Protein AF-A0A377VEU3-F1 (afdb_monomer)

pLDDT: mean 78.64, std 20.53, range [28.48, 97.75]

Nearest PDB structures (foldseek):
  3qm0-assembly1_A  TM=3.337E-01  e=4.998E+00  Saccharomyces cerevisiae

Secondary structure (DSSP, 8-state):
-EEEEETTEEEEEEEEEEEEEEE-HHHHTTTS-SS--EEEEEEEEEEEEEEETTEEEEEEEEEEEEEEEEE-SSSEEEEEEEEEEEEEEE-SS-EEEE-S---EEETTEEPPPPPTT----GGGGGS------

Radius of gyration: 17.86 Å; Cα contacts (8 Å, |Δi|>4): 254; chains: 1; bounding box: 43×35×45 Å

Solvent-accessible surface area (backbone atoms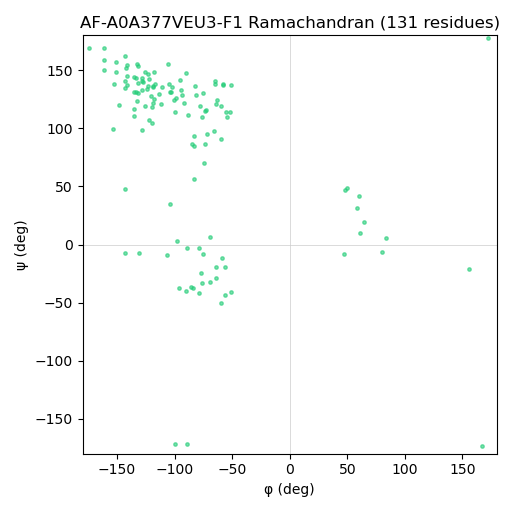 only — not comparable to full-atom values): 7746 Å² total; per-residue (Å²): 122,52,78,47,74,58,95,90,41,69,31,38,35,42,50,69,52,74,48,72,70,39,77,44,49,82,66,47,55,75,71,49,72,94,77,64,60,63,78,44,33,36,36,21,39,37,36,39,36,35,34,48,84,60,38,74,40,34,34,43,40,33,40,55,36,35,36,35,28,30,62,54,98,90,48,75,47,39,40,39,36,53,65,26,46,37,41,38,40,44,58,102,86,48,81,47,78,46,64,91,52,68,40,36,26,50,72,88,40,66,50,79,78,79,64,96,79,74,64,78,58,83,75,67,75,71,81,76,72,81,84,82,127

Structure (mmCIF, N/CA/C/O backbone):
data_AF-A0A377VEU3-F1
#
_entry.id   AF-A0A377VEU3-F1
#
loop_
_atom_site.group_PDB
_atom_site.id
_atom_site.type_symbol
_atom_site.label_atom_id
_atom_site.label_alt_id
_atom_site.label_comp_id
_atom_site.label_asym_id
_atom_site.label_entity_id
_atom_site.label_seq_id
_atom_site.pdbx_PDB_ins_code
_atom_site.Cartn_x
_atom_site.Cartn_y
_atom_site.Cartn_z
_atom_site.occupancy
_atom_site.B_iso_or_equiv
_atom_site.auth_seq_id
_atom_site.auth_comp_id
_atom_site.auth_asym_id
_atom_site.auth_atom_id
_atom_site.pdbx_PDB_model_num
ATOM 1 N N . MET A 1 1 ? -8.784 -12.240 14.489 1.00 69.44 1 MET A N 1
ATOM 2 C CA . MET A 1 1 ? -10.084 -11.610 14.178 1.00 69.44 1 MET A CA 1
ATOM 3 C C . MET A 1 1 ? -10.882 -11.548 15.467 1.00 69.44 1 MET A C 1
ATOM 5 O O . MET A 1 1 ? -10.904 -12.556 16.160 1.00 69.44 1 MET A O 1
ATOM 9 N N . ASP A 1 2 ? -11.443 -10.387 15.808 1.00 70.88 2 ASP A N 1
ATOM 10 C CA . ASP A 1 2 ? -12.265 -10.180 17.014 1.00 70.88 2 ASP A CA 1
ATOM 11 C C . ASP A 1 2 ? -13.504 -9.367 16.621 1.00 70.88 2 ASP A C 1
ATOM 13 O O . ASP A 1 2 ? -13.379 -8.246 16.114 1.00 70.88 2 ASP A O 1
ATOM 17 N N . LEU A 1 3 ? -14.683 -9.969 16.770 1.00 67.50 3 LEU A N 1
ATOM 18 C CA . LEU A 1 3 ? -15.964 -9.431 16.318 1.00 67.50 3 LEU A CA 1
ATOM 19 C C . LEU A 1 3 ? -16.986 -9.536 17.446 1.00 67.50 3 LEU A C 1
ATOM 21 O O . LEU A 1 3 ? -17.056 -10.565 18.118 1.00 67.50 3 LEU A O 1
ATOM 25 N N . ARG A 1 4 ? -17.809 -8.499 17.617 1.00 61.16 4 ARG A N 1
ATOM 26 C CA . ARG A 1 4 ? -18.960 -8.531 18.522 1.00 61.16 4 ARG A CA 1
ATOM 27 C C . ARG A 1 4 ? -20.226 -8.193 17.753 1.00 61.16 4 ARG A C 1
ATOM 29 O O . ARG A 1 4 ? -20.245 -7.254 16.958 1.00 61.16 4 ARG A O 1
ATOM 36 N N . ASP A 1 5 ? -21.243 -9.004 17.993 1.00 60.16 5 ASP A N 1
ATOM 37 C CA . ASP A 1 5 ? -22.537 -8.940 17.332 1.00 60.16 5 ASP A CA 1
ATOM 38 C C . ASP A 1 5 ? -23.570 -8.286 18.257 1.00 60.16 5 ASP A C 1
ATOM 40 O O . ASP A 1 5 ? -23.630 -8.606 19.446 1.00 60.16 5 ASP A O 1
ATOM 44 N N . GLU A 1 6 ? -24.368 -7.382 17.699 1.00 55.84 6 GLU A N 1
ATOM 45 C CA . GLU A 1 6 ? -25.621 -6.899 18.275 1.00 55.84 6 GLU A CA 1
ATOM 46 C C . GLU A 1 6 ? -26.653 -6.956 17.137 1.00 55.84 6 GLU A C 1
ATOM 48 O O . GLU A 1 6 ? -26.427 -6.400 16.065 1.00 55.84 6 GLU A O 1
ATOM 53 N N . ASP A 1 7 ? -27.756 -7.677 17.350 1.00 57.19 7 ASP A N 1
ATOM 54 C CA . ASP A 1 7 ? -28.856 -7.856 16.386 1.00 57.19 7 ASP A CA 1
ATOM 55 C C . ASP A 1 7 ? -28.530 -8.604 15.068 1.00 57.19 7 ASP A C 1
ATOM 57 O O . ASP A 1 7 ? -29.297 -8.531 14.105 1.00 57.19 7 ASP A O 1
ATOM 61 N N . GLY A 1 8 ? -27.443 -9.384 15.005 1.00 56.41 8 GLY A N 1
ATOM 62 C CA . GLY A 1 8 ? -27.087 -10.213 13.841 1.00 56.41 8 GLY A CA 1
ATOM 63 C C . GLY A 1 8 ? -26.332 -9.464 12.735 1.00 56.41 8 GLY A C 1
ATOM 64 O O . GLY A 1 8 ? -26.083 -10.028 11.665 1.00 56.41 8 GLY A O 1
ATOM 65 N N . LEU A 1 9 ? -25.972 -8.199 12.974 1.00 61.00 9 LEU A N 1
ATOM 66 C CA . LEU A 1 9 ? -25.159 -7.363 12.096 1.00 61.00 9 LEU A CA 1
ATOM 67 C C . LEU A 1 9 ? -23.859 -6.982 12.813 1.00 61.00 9 LEU A C 1
ATOM 69 O O . LEU A 1 9 ? -23.843 -6.625 13.988 1.00 61.00 9 LEU A O 1
ATOM 73 N N . LEU A 1 10 ? -22.746 -7.020 12.075 1.00 66.00 10 LEU A N 1
ATOM 74 C CA . LEU A 1 10 ? -21.419 -6.643 12.567 1.00 66.00 10 LEU A CA 1
ATOM 75 C C . LEU A 1 10 ? -21.390 -5.180 13.033 1.00 66.00 10 LEU A C 1
ATOM 77 O O . LEU A 1 10 ? -21.102 -4.282 12.250 1.00 66.00 10 LEU A O 1
ATOM 81 N N . ASN A 1 11 ? -21.665 -4.940 14.314 1.00 71.75 11 ASN A N 1
ATOM 82 C CA . ASN A 1 11 ? -21.796 -3.589 14.856 1.00 71.75 11 ASN A CA 1
ATOM 83 C C . ASN A 1 11 ? -20.428 -2.984 15.224 1.00 71.75 11 ASN A C 1
ATOM 85 O O . ASN A 1 11 ? -20.181 -1.795 15.016 1.00 71.75 11 ASN A O 1
ATOM 89 N N . LYS A 1 12 ? -19.500 -3.800 15.745 1.00 82.94 12 LYS A N 1
ATOM 90 C CA . LYS A 1 12 ? -18.147 -3.356 16.111 1.00 82.94 12 LYS A CA 1
ATOM 91 C C . LYS A 1 12 ? -17.127 -4.486 16.030 1.00 82.94 12 LYS A C 1
ATOM 93 O O . LYS A 1 12 ? -17.369 -5.593 16.511 1.00 82.94 12 LYS A O 1
ATOM 98 N N . GLY A 1 13 ? -15.944 -4.201 15.494 1.00 88.56 13 GLY A N 1
ATOM 99 C CA . GLY A 1 13 ? -14.868 -5.190 15.485 1.00 88.56 13 GLY A CA 1
ATOM 100 C C . GLY A 1 13 ? -13.645 -4.786 14.683 1.00 88.56 13 GLY A C 1
ATOM 101 O O . GLY A 1 13 ? -13.612 -3.730 14.049 1.00 88.56 13 GLY A O 1
ATOM 102 N N . ARG A 1 14 ? -12.636 -5.661 14.713 1.00 90.25 14 ARG A N 1
ATOM 103 C CA . ARG A 1 14 ? -11.443 -5.544 13.874 1.00 90.25 14 ARG A CA 1
ATOM 104 C C . ARG A 1 14 ? -11.322 -6.748 12.952 1.00 90.25 14 ARG A C 1
ATOM 106 O O . ARG A 1 14 ? -11.193 -7.893 13.399 1.00 90.25 14 ARG A O 1
ATOM 113 N N . VAL A 1 15 ? -11.298 -6.460 11.659 1.00 91.81 15 VAL A N 1
ATOM 114 C CA . VAL A 1 15 ? -11.018 -7.430 10.603 1.00 91.81 15 VAL A CA 1
ATOM 115 C C . VAL A 1 15 ? -9.536 -7.356 10.260 1.00 91.81 15 VAL A C 1
ATOM 117 O O . VAL A 1 15 ? -8.949 -6.277 10.260 1.00 91.81 15 VAL A O 1
ATOM 120 N N . TRP A 1 16 ? -8.933 -8.511 9.997 1.00 94.00 16 TRP A N 1
ATOM 121 C CA . TRP A 1 16 ? -7.554 -8.632 9.538 1.00 94.00 16 TRP A CA 1
ATOM 122 C C . TRP A 1 16 ? -7.515 -9.502 8.291 1.00 94.00 16 TRP A C 1
ATOM 124 O O . TRP A 1 16 ? -8.231 -10.504 8.220 1.00 94.00 16 TRP A O 1
ATOM 134 N N . LEU A 1 17 ? -6.676 -9.122 7.335 1.00 95.31 17 LEU A N 1
ATOM 135 C CA . LEU A 1 17 ? -6.445 -9.864 6.107 1.00 95.31 17 LEU A CA 1
ATOM 136 C C . LEU A 1 17 ? -4.962 -9.806 5.748 1.00 95.31 17 LEU A C 1
ATOM 138 O O . LEU A 1 17 ? -4.356 -8.738 5.768 1.00 95.31 17 LEU A O 1
ATOM 142 N N . GLN A 1 18 ? -4.415 -10.941 5.330 1.00 96.69 18 GLN A N 1
ATOM 143 C CA . GLN A 1 18 ? -3.112 -11.026 4.687 1.00 96.69 18 GLN A CA 1
ATOM 144 C C . GLN A 1 18 ? -3.253 -11.784 3.376 1.00 96.69 18 GLN A C 1
ATOM 146 O O . GLN A 1 18 ? -3.959 -12.790 3.297 1.00 96.69 18 GLN A O 1
ATOM 151 N N . ALA A 1 19 ? -2.548 -11.309 2.358 1.00 96.19 19 ALA A N 1
ATOM 152 C CA . ALA A 1 19 ? -2.424 -12.008 1.098 1.00 96.19 19 ALA A CA 1
ATOM 153 C C . ALA A 1 19 ? -1.017 -11.806 0.546 1.00 96.19 19 ALA A C 1
ATOM 155 O O . ALA A 1 19 ? -0.494 -10.693 0.552 1.00 96.19 19 ALA A O 1
ATOM 156 N N . ASP A 1 20 ? -0.400 -12.881 0.075 1.00 97.19 20 ASP A N 1
ATOM 157 C CA . ASP A 1 20 ? 0.956 -12.847 -0.453 1.00 97.19 20 ASP A CA 1
ATOM 158 C C . ASP A 1 20 ? 0.947 -13.084 -1.961 1.00 97.19 20 ASP A C 1
ATOM 160 O O . ASP A 1 20 ? 0.235 -13.959 -2.450 1.00 97.19 20 ASP A O 1
ATOM 164 N N . ASP A 1 21 ? 1.732 -12.278 -2.682 1.00 96.56 21 ASP A N 1
ATOM 165 C CA . ASP A 1 21 ? 1.943 -12.375 -4.128 1.00 96.56 21 ASP A CA 1
ATOM 166 C C . ASP A 1 21 ? 0.638 -12.507 -4.947 1.00 96.56 21 ASP A C 1
ATOM 168 O O . ASP A 1 21 ? 0.490 -13.359 -5.829 1.00 96.56 21 ASP A O 1
ATOM 172 N N . ILE A 1 22 ? -0.349 -11.661 -4.651 1.00 95.00 22 ILE A N 1
ATOM 173 C CA . ILE A 1 22 ? -1.642 -11.686 -5.341 1.00 95.00 22 ILE A CA 1
ATOM 174 C C . ILE A 1 22 ? -1.587 -10.925 -6.663 1.00 95.00 22 ILE A C 1
ATOM 176 O O . ILE A 1 22 ? -1.054 -9.819 -6.727 1.00 95.00 22 ILE A O 1
ATOM 180 N N . ASP A 1 23 ? -2.172 -11.499 -7.719 1.00 93.06 23 ASP A N 1
ATOM 181 C CA . ASP A 1 23 ? -2.380 -10.793 -8.987 1.00 93.06 23 ASP A CA 1
ATOM 182 C C . ASP A 1 23 ? -3.551 -9.821 -8.843 1.00 93.06 23 ASP A C 1
ATOM 184 O O . ASP A 1 23 ? -4.707 -10.234 -8.734 1.00 93.06 23 ASP A O 1
ATOM 188 N N . VAL A 1 24 ? -3.241 -8.524 -8.843 1.00 90.69 24 VAL A N 1
ATOM 189 C CA . VAL A 1 24 ? -4.238 -7.468 -8.658 1.00 90.69 24 VAL A CA 1
ATOM 190 C C . VAL A 1 24 ? -4.724 -6.838 -9.958 1.00 90.69 24 VAL A C 1
ATOM 192 O O . VAL A 1 24 ? -5.561 -5.932 -9.919 1.00 90.69 24 VAL A O 1
ATOM 195 N N . LYS A 1 25 ? -4.268 -7.329 -11.120 1.00 87.88 25 LYS A N 1
ATOM 196 C CA . LYS A 1 25 ? -4.737 -6.849 -12.430 1.00 87.88 25 LYS A CA 1
ATOM 197 C C . LYS A 1 25 ? -6.269 -6.832 -12.553 1.00 87.88 25 LYS A C 1
ATOM 199 O O . LYS A 1 25 ? -6.777 -5.832 -13.058 1.00 87.88 25 LYS A O 1
ATOM 204 N N . PRO A 1 26 ? -7.038 -7.829 -12.056 1.00 84.44 26 PRO A N 1
ATOM 205 C CA . PRO A 1 26 ? -8.501 -7.799 -12.164 1.00 84.44 26 PRO A CA 1
ATOM 206 C C . PRO A 1 26 ? -9.167 -6.641 -11.402 1.00 84.44 26 PRO A C 1
ATOM 208 O O . PRO A 1 26 ? -10.246 -6.177 -11.780 1.00 84.44 26 PRO A O 1
ATOM 211 N N . TRP A 1 27 ? -8.551 -6.164 -10.315 1.00 79.50 27 TRP A N 1
ATOM 212 C CA . TRP A 1 27 ? -9.061 -5.024 -9.546 1.00 79.50 27 TRP A CA 1
ATOM 213 C C . TRP A 1 27 ? -8.579 -3.692 -10.127 1.00 79.50 27 TRP A C 1
ATOM 215 O O . TRP A 1 27 ? -9.362 -2.747 -10.190 1.00 79.50 27 TRP A O 1
ATOM 225 N N . LEU A 1 28 ? -7.340 -3.636 -10.622 1.00 75.69 28 LEU A N 1
ATOM 226 C CA . LEU A 1 28 ? -6.745 -2.429 -11.202 1.00 75.69 28 LEU A CA 1
ATOM 227 C C . LEU A 1 28 ? -7.243 -2.104 -12.617 1.00 75.69 28 LEU A C 1
ATOM 229 O O . LEU A 1 28 ? -7.405 -0.931 -12.948 1.00 75.69 28 LEU A O 1
ATOM 233 N N . GLY A 1 29 ? -7.547 -3.116 -13.433 1.00 65.31 29 GLY A N 1
ATOM 234 C CA . GLY A 1 29 ? -8.059 -2.930 -14.794 1.00 65.31 29 GLY A CA 1
ATOM 235 C C . GLY A 1 29 ? -9.434 -2.255 -14.855 1.00 65.31 29 GLY A C 1
ATOM 236 O O . GLY A 1 29 ? -9.787 -1.683 -15.876 1.00 65.31 29 GLY A O 1
ATOM 237 N N . ARG A 1 30 ? -10.207 -2.263 -13.756 1.00 65.69 30 ARG A N 1
ATOM 238 C CA . ARG A 1 30 ? -11.481 -1.523 -13.665 1.00 65.69 30 ARG A CA 1
ATOM 239 C C . ARG A 1 30 ? -11.296 -0.020 -13.431 1.00 65.69 30 ARG A C 1
ATOM 241 O O . ARG A 1 30 ? -12.201 0.745 -13.745 1.00 65.69 30 ARG A O 1
ATOM 248 N N . TRP A 1 31 ? -10.163 0.391 -12.857 1.00 62.47 31 TRP A N 1
ATOM 249 C CA . TRP A 1 31 ? -9.847 1.794 -12.565 1.00 62.47 31 TRP A CA 1
ATOM 250 C C . TRP A 1 31 ? -8.986 2.429 -13.665 1.00 62.47 31 TRP A C 1
ATOM 252 O O . TRP A 1 31 ? -9.214 3.575 -14.043 1.00 62.47 31 TRP A O 1
ATOM 262 N N . MET A 1 32 ? -8.046 1.670 -14.234 1.00 66.00 32 MET A N 1
ATOM 263 C CA . MET A 1 32 ? -7.261 2.085 -15.398 1.00 66.00 32 MET A CA 1
ATOM 264 C C . MET A 1 32 ? -8.031 1.780 -16.683 1.00 66.00 32 MET A C 1
ATOM 266 O O . MET A 1 32 ? -7.867 0.713 -17.265 1.00 66.00 32 MET A O 1
ATOM 270 N N . GLN A 1 33 ? -8.893 2.703 -17.116 1.00 56.22 33 GLN A N 1
ATOM 271 C CA . GLN A 1 33 ? -9.552 2.587 -18.419 1.00 56.22 33 GLN A CA 1
ATOM 272 C C . GLN A 1 33 ? -8.515 2.654 -19.554 1.00 56.22 33 GLN A C 1
ATOM 274 O O . GLN A 1 33 ? -7.784 3.641 -19.659 1.00 56.22 33 GLN A O 1
ATOM 279 N N . ASP A 1 34 ? -8.472 1.583 -20.353 1.00 57.34 34 ASP A N 1
ATOM 280 C CA . ASP A 1 34 ? -7.941 1.358 -21.714 1.00 57.34 34 ASP A CA 1
ATOM 281 C C . ASP A 1 34 ? -6.534 1.855 -22.111 1.00 57.34 34 ASP A C 1
ATOM 283 O O . ASP A 1 34 ? -6.041 1.477 -23.171 1.00 57.34 34 ASP A O 1
ATOM 287 N N . ASN A 1 35 ? -5.838 2.636 -21.283 1.00 55.25 35 ASN A N 1
ATOM 288 C CA . ASN A 1 35 ? -4.610 3.338 -21.683 1.00 55.25 35 ASN A CA 1
ATOM 289 C C . ASN A 1 35 ? -3.320 2.745 -21.096 1.00 55.25 35 ASN A C 1
ATOM 291 O O . ASN A 1 35 ? -2.230 3.146 -21.491 1.00 55.25 35 ASN A O 1
ATOM 295 N N . ILE A 1 36 ? -3.414 1.799 -20.156 1.00 66.88 36 ILE A N 1
ATOM 296 C CA . ILE A 1 36 ? -2.244 1.175 -19.524 1.00 66.88 36 ILE A CA 1
ATOM 297 C C . ILE A 1 36 ? -2.385 -0.343 -19.616 1.00 66.88 36 ILE A C 1
ATOM 299 O O . ILE A 1 36 ? -3.066 -0.981 -18.812 1.00 66.88 36 ILE A O 1
ATOM 303 N N . ALA A 1 37 ? -1.716 -0.937 -20.606 1.00 75.31 37 ALA A N 1
ATOM 304 C CA . ALA A 1 37 ? -1.617 -2.385 -20.745 1.00 75.31 37 ALA A CA 1
ATOM 305 C C . ALA A 1 37 ? -0.664 -2.946 -19.675 1.00 75.31 37 ALA A C 1
ATOM 307 O O . ALA A 1 37 ? 0.542 -3.102 -19.901 1.00 75.31 37 ALA A O 1
ATOM 308 N N . LEU A 1 38 ? -1.206 -3.229 -18.487 1.00 85.50 38 LEU A N 1
ATOM 309 C CA . LEU A 1 38 ? -0.473 -3.899 -17.416 1.00 85.50 38 LEU A CA 1
ATOM 310 C C . LEU A 1 38 ? 0.011 -5.279 -17.883 1.00 85.50 38 LEU A C 1
ATOM 312 O O . LEU A 1 38 ? -0.789 -6.176 -18.151 1.00 85.50 38 LEU A O 1
ATOM 316 N N . LYS A 1 39 ? 1.328 -5.486 -17.891 1.00 88.62 39 LYS A N 1
ATOM 317 C CA . LYS A 1 39 ? 1.940 -6.812 -18.064 1.00 88.62 39 LYS A CA 1
ATOM 318 C C . LYS A 1 39 ? 1.893 -7.595 -16.751 1.00 88.62 39 LYS A C 1
ATOM 320 O O . LYS A 1 39 ? 1.532 -8.775 -16.728 1.00 88.62 39 LYS A O 1
ATOM 325 N N . SER A 1 40 ? 2.173 -6.923 -15.636 1.00 91.69 40 SER A N 1
ATOM 326 C CA . SER A 1 40 ? 2.068 -7.488 -14.289 1.00 91.69 40 SER A CA 1
ATOM 327 C C . SER A 1 40 ? 1.536 -6.462 -13.293 1.00 91.69 40 SER A C 1
ATOM 329 O O . SER A 1 40 ? 1.733 -5.262 -13.459 1.00 91.69 40 SER A O 1
ATOM 331 N N . ALA A 1 41 ? 0.872 -6.947 -12.248 1.00 93.31 41 ALA A N 1
ATOM 332 C CA . ALA A 1 41 ? 0.599 -6.193 -11.033 1.00 93.31 41 ALA A CA 1
ATOM 333 C C . ALA A 1 41 ? 0.456 -7.204 -9.896 1.00 93.31 41 ALA A C 1
ATOM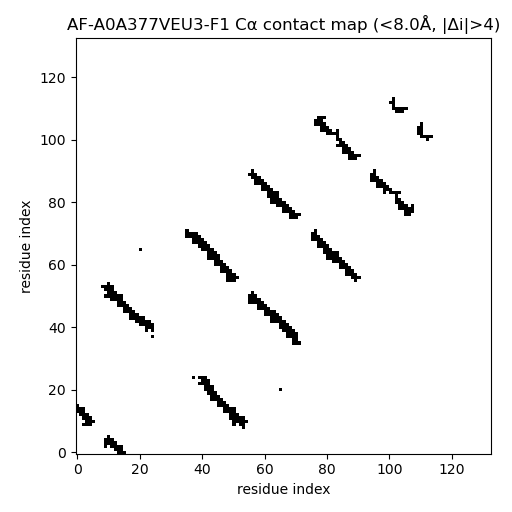 335 O O . ALA A 1 41 ? -0.570 -7.876 -9.794 1.00 93.31 41 ALA A O 1
ATOM 336 N N . ARG A 1 42 ? 1.517 -7.384 -9.107 1.00 96.00 42 ARG A N 1
ATOM 337 C CA . ARG A 1 42 ? 1.573 -8.393 -8.044 1.00 96.00 42 ARG A CA 1
ATOM 338 C C . ARG A 1 42 ? 2.071 -7.78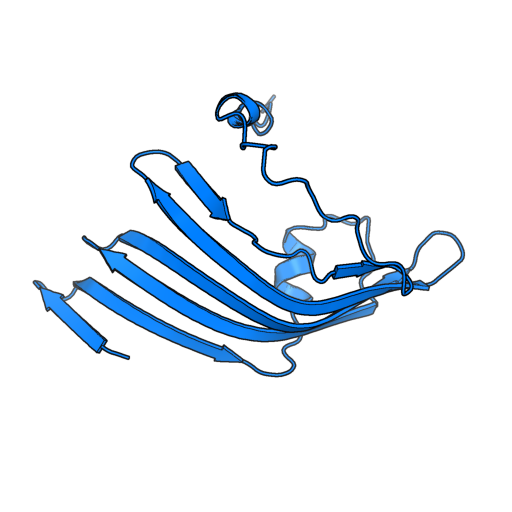4 -6.749 1.00 96.00 42 ARG A C 1
ATOM 340 O O . ARG A 1 42 ? 3.091 -7.096 -6.745 1.00 96.00 42 ARG A O 1
ATOM 347 N N . PHE A 1 43 ? 1.350 -8.037 -5.663 1.00 95.75 43 PHE A N 1
ATOM 348 C CA . PHE A 1 43 ? 1.646 -7.446 -4.361 1.00 95.75 43 PHE A CA 1
ATOM 349 C C . PHE A 1 43 ? 1.419 -8.446 -3.233 1.00 95.75 43 PHE A C 1
ATOM 351 O O . PHE A 1 43 ? 0.481 -9.236 -3.269 1.00 95.75 43 PHE A O 1
ATOM 358 N N . SER A 1 44 ? 2.258 -8.364 -2.207 1.00 97.75 44 SER A N 1
ATOM 359 C CA . SER A 1 44 ? 2.001 -8.927 -0.886 1.00 97.75 44 SER A CA 1
ATOM 360 C C . SER A 1 44 ? 1.507 -7.816 0.029 1.00 97.75 44 SER A C 1
ATOM 362 O O . SER A 1 44 ? 2.174 -6.787 0.177 1.00 97.75 44 SER A O 1
ATOM 364 N N . LEU A 1 45 ? 0.358 -8.031 0.662 1.00 95.81 45 LEU A N 1
ATOM 365 C CA . LEU A 1 45 ? -0.291 -7.059 1.527 1.00 95.81 45 LEU A CA 1
ATOM 366 C C . LEU A 1 45 ? -0.736 -7.664 2.852 1.00 95.81 45 LEU A C 1
ATOM 368 O O . LEU A 1 45 ? -1.006 -8.860 2.969 1.00 95.81 45 LEU A O 1
ATOM 372 N N . GLU A 1 46 ? -0.844 -6.795 3.838 1.00 97.44 46 GLU A N 1
ATOM 373 C CA . GLU A 1 46 ? -1.509 -7.045 5.103 1.00 97.44 46 GLU A CA 1
ATOM 374 C C . GLU A 1 46 ? -2.375 -5.833 5.437 1.00 97.44 46 GLU A C 1
ATOM 376 O O . GLU A 1 46 ? -2.016 -4.701 5.108 1.00 97.44 46 GLU A O 1
ATOM 381 N N . GLY A 1 47 ? -3.536 -6.055 6.040 1.00 96.44 47 GLY A N 1
ATOM 382 C CA . GLY A 1 47 ? -4.443 -4.973 6.371 1.00 96.44 47 GLY A CA 1
ATOM 383 C C . GLY A 1 47 ? -5.307 -5.259 7.583 1.00 96.44 47 GLY A C 1
ATOM 384 O O . GLY A 1 47 ? -5.707 -6.397 7.842 1.00 96.44 47 GLY A O 1
ATOM 385 N N . TRP A 1 48 ? -5.624 -4.187 8.297 1.00 94.94 48 TRP A N 1
ATOM 386 C CA . TRP A 1 48 ? -6.570 -4.171 9.400 1.00 94.94 48 TRP A CA 1
ATOM 387 C C . TRP A 1 48 ? -7.668 -3.171 9.092 1.00 94.94 48 TRP A C 1
ATOM 389 O O . TRP A 1 48 ? -7.409 -2.102 8.549 1.00 94.94 48 TRP A O 1
ATOM 399 N N . MET A 1 49 ? -8.892 -3.501 9.476 1.00 95.06 49 MET A N 1
ATOM 400 C CA . MET A 1 49 ? -10.039 -2.620 9.322 1.00 95.06 49 MET A CA 1
ATOM 401 C C . MET A 1 49 ? -10.828 -2.597 10.620 1.00 95.06 49 MET A C 1
ATOM 403 O O . MET A 1 49 ? -11.128 -3.650 11.184 1.00 95.06 49 MET A O 1
ATOM 407 N N . THR A 1 50 ? -11.157 -1.401 11.091 1.00 93.31 50 THR A N 1
ATOM 408 C CA . THR A 1 50 ? -12.009 -1.183 12.256 1.00 93.31 50 THR A CA 1
ATOM 409 C C . THR A 1 50 ? -13.407 -0.828 11.775 1.00 93.31 50 THR A C 1
ATOM 411 O O . THR A 1 50 ? -13.584 0.117 11.007 1.00 93.31 50 THR A O 1
ATOM 414 N N . ILE A 1 51 ? -14.389 -1.593 12.239 1.00 91.31 51 ILE A N 1
ATOM 415 C CA . ILE A 1 51 ? -15.810 -1.351 11.994 1.00 91.31 51 ILE A CA 1
ATOM 416 C C . ILE A 1 51 ? -16.408 -0.763 13.269 1.00 91.31 51 ILE A C 1
ATOM 418 O O . ILE A 1 51 ? -16.197 -1.309 14.357 1.00 91.31 51 ILE A O 1
ATOM 422 N N . GLU A 1 52 ? -17.159 0.325 13.133 1.00 89.38 52 GLU A N 1
ATOM 423 C CA . GLU A 1 52 ? -17.947 0.929 14.203 1.00 89.38 52 GLU A CA 1
ATOM 424 C C . GLU A 1 52 ? -19.336 1.294 13.684 1.00 89.38 52 GLU A C 1
ATOM 426 O O . GLU A 1 52 ? -19.471 1.947 12.654 1.00 89.38 52 GLU A O 1
ATOM 431 N N . LYS A 1 53 ? -20.378 0.905 14.425 1.00 87.62 53 LYS A N 1
ATOM 432 C CA . LYS A 1 53 ? -21.783 1.147 14.063 1.00 87.62 53 LYS A CA 1
ATOM 433 C C . LYS A 1 53 ? -22.174 0.553 12.706 1.00 87.62 53 LYS A C 1
ATOM 435 O O . LYS A 1 53 ? -23.015 1.108 12.011 1.00 87.62 53 LYS A O 1
ATOM 440 N N . GLY A 1 54 ? -21.543 -0.559 12.326 1.00 85.50 54 GLY A N 1
ATOM 441 C CA . GLY A 1 54 ? -21.744 -1.197 11.022 1.00 85.50 54 GLY A CA 1
ATOM 442 C C . GLY A 1 54 ? -20.984 -0.559 9.855 1.00 85.50 54 GLY A C 1
ATOM 443 O O . GLY A 1 54 ? -20.950 -1.153 8.780 1.00 85.50 54 GLY A O 1
ATOM 444 N N . ASP A 1 55 ? -20.318 0.580 10.061 1.00 87.38 55 ASP A N 1
ATOM 445 C CA . ASP A 1 55 ? -19.540 1.278 9.036 1.00 87.38 55 ASP A CA 1
ATOM 446 C C . ASP A 1 55 ? -18.033 1.104 9.248 1.00 87.38 55 ASP A C 1
ATOM 448 O O . ASP A 1 55 ? -17.548 0.886 10.361 1.00 87.38 55 ASP A O 1
ATOM 452 N N . VAL A 1 56 ? -17.254 1.236 8.172 1.00 89.81 56 VAL A N 1
ATOM 453 C CA . VAL A 1 56 ? -15.791 1.264 8.280 1.00 89.81 56 VAL A CA 1
ATOM 454 C C . VAL A 1 56 ? -15.358 2.602 8.876 1.00 89.81 56 VAL A C 1
ATOM 456 O O . VAL A 1 56 ? -15.539 3.649 8.259 1.00 89.81 56 VAL A O 1
ATOM 459 N N . ALA A 1 57 ? -14.755 2.559 10.063 1.00 92.44 57 ALA A N 1
ATOM 460 C CA . ALA A 1 57 ? -14.262 3.739 10.770 1.00 92.44 57 ALA A CA 1
ATOM 461 C C . ALA A 1 57 ? -12.806 4.066 10.409 1.00 92.44 57 ALA A C 1
ATOM 463 O O . ALA A 1 57 ? -12.428 5.229 10.263 1.00 92.44 57 ALA A O 1
ATOM 464 N N . SER A 1 58 ? -11.969 3.036 10.271 1.00 94.44 58 SER A N 1
ATOM 465 C CA . SER A 1 58 ? -10.556 3.192 9.926 1.00 94.44 58 SER A CA 1
ATOM 466 C C . SER A 1 58 ? -9.948 1.901 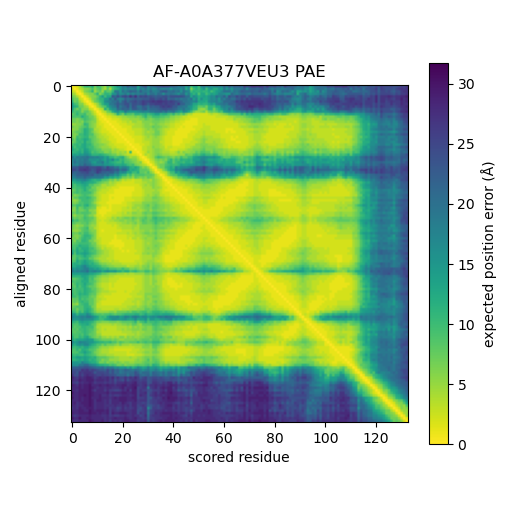9.394 1.00 94.44 58 SER A C 1
ATOM 468 O O . SER A 1 58 ? -10.536 0.822 9.499 1.00 94.44 58 SER A O 1
ATOM 470 N N . GLY A 1 59 ? -8.740 2.001 8.856 1.00 95.19 59 GLY A N 1
ATOM 471 C CA . GLY A 1 59 ? -7.934 0.850 8.509 1.00 95.19 59 GLY A CA 1
ATOM 472 C C . GLY A 1 59 ? -6.465 1.195 8.349 1.00 95.19 59 GLY A C 1
ATOM 473 O O . GLY A 1 59 ? -6.098 2.335 8.091 1.00 95.19 59 GLY A O 1
ATOM 474 N N . ASP A 1 60 ? -5.630 0.179 8.476 1.00 95.88 60 ASP A N 1
ATOM 475 C CA . ASP A 1 60 ? -4.206 0.249 8.190 1.00 95.88 60 ASP A CA 1
ATOM 476 C C . ASP A 1 60 ? -3.913 -0.740 7.071 1.00 95.88 60 ASP A C 1
ATOM 478 O O . ASP A 1 60 ? -4.400 -1.871 7.095 1.00 95.88 60 ASP A O 1
ATOM 482 N N . VAL A 1 61 ? -3.119 -0.323 6.091 1.00 95.06 61 VAL A N 1
ATOM 483 C CA . VAL A 1 61 ? -2.632 -1.195 5.024 1.00 95.06 61 VAL A CA 1
ATOM 484 C C . VAL A 1 61 ? -1.116 -1.171 4.995 1.00 95.06 61 VAL A C 1
ATOM 486 O O . VAL A 1 61 ? -0.480 -0.121 5.082 1.00 95.06 61 VAL A O 1
ATOM 489 N N . TRP A 1 62 ? -0.542 -2.353 4.838 1.00 96.00 62 TRP A N 1
ATOM 490 C CA . TRP A 1 62 ? 0.873 -2.568 4.638 1.00 96.00 62 TRP A CA 1
ATOM 491 C C . TRP A 1 62 ? 1.089 -3.316 3.328 1.00 96.00 62 TRP A C 1
ATOM 493 O O . TRP A 1 62 ? 0.822 -4.511 3.215 1.00 96.00 62 TRP A O 1
ATOM 503 N N . LEU A 1 63 ? 1.596 -2.608 2.322 1.00 95.56 63 LEU A N 1
ATOM 504 C CA . LEU A 1 63 ? 2.135 -3.211 1.112 1.00 95.56 63 LEU A CA 1
ATOM 505 C C . LEU A 1 63 ? 3.578 -3.621 1.407 1.00 95.56 63 LEU A C 1
ATOM 507 O O . LEU A 1 63 ? 4.510 -2.820 1.309 1.00 95.56 63 LEU A O 1
ATOM 511 N N . LYS A 1 64 ? 3.732 -4.884 1.812 1.00 96.25 64 LYS A N 1
ATOM 512 C CA . LYS A 1 64 ? 5.007 -5.477 2.232 1.00 96.25 64 LYS A CA 1
ATOM 513 C C . LYS A 1 64 ? 6.028 -5.407 1.108 1.00 96.25 64 LYS A C 1
ATOM 515 O O . LYS A 1 64 ? 7.142 -4.938 1.304 1.00 96.25 64 LYS A O 1
ATOM 520 N N . LYS A 1 65 ? 5.624 -5.866 -0.074 1.00 96.50 65 LYS A N 1
ATOM 521 C CA . LYS A 1 65 ? 6.437 -5.872 -1.286 1.00 96.50 65 LYS A CA 1
ATOM 522 C C . LYS A 1 65 ? 5.534 -6.024 -2.495 1.00 96.50 65 LYS A C 1
ATOM 524 O O . LYS A 1 65 ? 4.501 -6.686 -2.414 1.00 96.50 65 LYS A O 1
ATOM 529 N N . GLY A 1 66 ? 5.931 -5.472 -3.625 1.00 95.75 66 GLY A N 1
ATOM 530 C CA . GLY A 1 66 ? 5.247 -5.750 -4.875 1.00 95.75 66 GLY A CA 1
ATOM 531 C C . GLY A 1 66 ? 5.648 -4.802 -5.976 1.00 95.75 66 GLY A C 1
ATOM 532 O O . GLY A 1 66 ? 6.554 -3.984 -5.824 1.00 95.75 66 GLY A O 1
ATOM 533 N N . GLY A 1 67 ? 4.955 -4.923 -7.093 1.00 94.94 67 GLY A N 1
ATOM 534 C CA . GLY A 1 67 ? 5.189 -4.063 -8.226 1.00 94.94 67 GLY A CA 1
ATOM 535 C C . GLY A 1 67 ? 4.197 -4.280 -9.345 1.00 94.94 67 GLY A C 1
ATOM 536 O O . GLY A 1 67 ? 3.431 -5.247 -9.375 1.00 94.94 67 GLY A O 1
ATOM 537 N N . ALA A 1 68 ? 4.241 -3.357 -10.288 1.00 93.56 68 ALA A N 1
ATOM 538 C CA . ALA A 1 68 ? 3.499 -3.435 -11.527 1.00 93.56 68 ALA A CA 1
ATOM 539 C C . ALA A 1 68 ? 4.431 -3.131 -12.695 1.00 93.56 68 ALA A C 1
ATOM 541 O O . ALA A 1 68 ? 5.426 -2.429 -12.540 1.00 93.56 68 ALA A O 1
ATOM 542 N N . SER A 1 69 ? 4.109 -3.662 -13.867 1.00 93.12 69 SER A N 1
ATOM 543 C CA . SER A 1 69 ? 4.795 -3.297 -15.101 1.00 93.12 69 SER A CA 1
ATOM 544 C C . SER A 1 69 ? 3.793 -3.036 -16.204 1.00 93.12 69 SER A C 1
ATOM 546 O O . SER A 1 69 ? 2.765 -3.715 -16.296 1.00 93.12 69 SER A O 1
ATOM 548 N N . TRP A 1 70 ? 4.093 -2.055 -17.044 1.00 91.00 70 TRP A N 1
ATOM 549 C CA . TRP A 1 70 ? 3.260 -1.694 -18.182 1.00 91.00 70 TRP A CA 1
ATOM 550 C C . TRP A 1 70 ? 4.118 -1.325 -19.382 1.00 91.00 70 TRP A C 1
ATOM 552 O O . TRP A 1 70 ? 5.277 -0.936 -19.251 1.00 91.00 70 TRP A O 1
ATOM 562 N N . GLN A 1 71 ? 3.541 -1.495 -20.568 1.00 88.69 71 GLN A N 1
ATOM 563 C CA . GLN A 1 71 ? 4.148 -1.011 -21.801 1.00 88.69 71 GLN A CA 1
ATOM 564 C C . GLN A 1 71 ? 3.904 0.500 -21.916 1.00 88.69 71 GLN A C 1
ATOM 566 O O . GLN A 1 71 ? 2.749 0.919 -21.952 1.00 88.69 71 GLN A O 1
ATOM 571 N N . GLY A 1 72 ? 4.973 1.295 -21.951 1.00 84.62 72 GLY A N 1
ATOM 572 C CA . GLY A 1 72 ? 4.951 2.676 -22.439 1.00 84.62 72 GLY A CA 1
ATOM 573 C C . GLY A 1 72 ? 5.228 2.728 -23.943 1.00 84.62 72 GLY A C 1
ATOM 574 O O . GLY A 1 72 ? 5.316 1.684 -24.596 1.00 84.62 72 GLY A O 1
ATOM 575 N N . ASP A 1 73 ? 5.412 3.929 -24.490 1.00 85.25 73 ASP A N 1
ATOM 576 C CA . ASP A 1 73 ? 5.547 4.135 -25.941 1.00 85.25 73 ASP A CA 1
ATOM 577 C C . ASP A 1 73 ? 6.688 3.316 -26.561 1.00 85.25 73 ASP A C 1
ATOM 579 O O . ASP A 1 73 ? 6.498 2.680 -27.594 1.00 85.25 73 ASP A O 1
ATOM 583 N N . ASN A 1 74 ? 7.856 3.278 -25.909 1.00 87.00 74 ASN A N 1
ATOM 584 C CA . ASN A 1 74 ? 9.046 2.591 -26.429 1.00 87.00 74 ASN A CA 1
ATOM 585 C C . ASN A 1 74 ? 9.730 1.656 -25.420 1.00 87.00 74 ASN A C 1
ATOM 587 O O . ASN A 1 74 ? 10.647 0.923 -25.788 1.00 87.00 74 ASN A O 1
ATOM 591 N N . GLU A 1 75 ? 9.301 1.652 -24.157 1.00 91.06 75 GLU A N 1
ATOM 592 C CA . GLU A 1 75 ? 9.935 0.878 -23.089 1.00 91.06 75 GLU A CA 1
ATOM 593 C C . GLU A 1 75 ? 8.911 0.300 -22.109 1.00 91.06 75 GLU A C 1
ATOM 595 O O . GLU A 1 75 ? 7.744 0.695 -22.081 1.00 91.06 75 GLU A O 1
ATOM 600 N N . VAL A 1 76 ? 9.338 -0.701 -21.339 1.00 91.88 76 VAL A N 1
ATOM 601 C CA . VAL A 1 76 ? 8.533 -1.260 -20.251 1.00 91.88 76 VAL A CA 1
ATOM 602 C C . VAL A 1 76 ? 8.900 -0.518 -18.983 1.00 91.88 76 VAL A C 1
ATOM 604 O O . VAL A 1 76 ? 10.054 -0.560 -18.568 1.00 91.88 76 VAL A O 1
ATOM 607 N N . HIS A 1 77 ? 7.905 0.102 -18.366 1.00 93.06 77 HIS A N 1
ATOM 608 C CA . HIS A 1 77 ? 8.080 0.747 -17.079 1.00 93.06 77 HIS A CA 1
ATOM 609 C C . HIS A 1 77 ? 7.792 -0.233 -15.947 1.00 93.06 77 HIS A C 1
ATOM 611 O O . HIS A 1 77 ? 6.925 -1.111 -16.062 1.00 93.06 77 HIS A O 1
ATOM 617 N N . HIS A 1 78 ? 8.498 -0.053 -14.839 1.00 94.75 78 HIS A N 1
ATOM 618 C CA . HIS A 1 78 ? 8.387 -0.863 -13.639 1.00 94.75 78 HIS A CA 1
ATOM 619 C C . HIS A 1 78 ? 8.114 0.018 -12.426 1.00 94.75 78 HIS A C 1
ATOM 621 O O . HIS A 1 78 ? 8.934 0.846 -12.047 1.00 94.75 78 HIS A O 1
ATOM 627 N N . LEU A 1 79 ? 6.980 -0.207 -11.771 1.00 94.12 79 LEU A N 1
ATOM 628 C CA . LEU A 1 79 ? 6.707 0.313 -10.439 1.00 94.12 79 LEU A CA 1
ATOM 629 C C . LEU A 1 79 ? 7.085 -0.744 -9.410 1.00 94.12 79 LEU A C 1
ATOM 631 O O . LEU A 1 79 ? 6.665 -1.897 -9.529 1.00 94.12 79 LEU A O 1
ATOM 635 N N . SER A 1 80 ? 7.814 -0.345 -8.377 1.00 95.94 80 SER A N 1
ATOM 636 C CA . SER A 1 80 ? 8.109 -1.182 -7.220 1.00 95.94 80 SER A CA 1
ATOM 637 C C . SER A 1 80 ? 7.649 -0.513 -5.932 1.00 95.94 80 SER A C 1
ATOM 639 O O . SER A 1 80 ? 7.636 0.711 -5.797 1.00 95.94 80 SER A O 1
ATOM 641 N N . VAL A 1 81 ? 7.234 -1.352 -4.991 1.00 94.94 81 VAL A N 1
ATOM 642 C CA . VAL A 1 81 ? 6.873 -0.975 -3.631 1.00 94.94 81 VAL A CA 1
ATOM 643 C C . VAL A 1 81 ? 7.645 -1.865 -2.676 1.00 94.94 81 VAL A C 1
ATOM 645 O O . VAL A 1 81 ? 7.657 -3.090 -2.835 1.00 94.94 81 VAL A O 1
ATOM 648 N N . ASP A 1 82 ? 8.240 -1.252 -1.661 1.00 94.56 82 ASP A N 1
ATOM 649 C CA . ASP A 1 82 ? 8.916 -1.960 -0.580 1.00 94.56 82 ASP A CA 1
ATOM 650 C C . ASP A 1 82 ? 8.520 -1.342 0.759 1.00 94.56 82 ASP A C 1
ATOM 652 O O . ASP A 1 82 ? 8.884 -0.211 1.062 1.00 94.56 82 ASP A O 1
ATOM 656 N N . ASN A 1 83 ? 7.759 -2.075 1.569 1.00 94.81 83 ASN A N 1
ATOM 657 C CA . ASN A 1 83 ? 7.398 -1.664 2.922 1.00 94.81 83 ASN A CA 1
ATOM 658 C C . ASN A 1 83 ? 6.610 -0.331 3.007 1.00 94.81 83 ASN A C 1
ATOM 660 O O . ASN A 1 83 ? 6.870 0.508 3.879 1.00 94.81 83 ASN A O 1
ATOM 664 N N . LEU A 1 84 ? 5.647 -0.123 2.102 1.00 93.75 84 LEU A N 1
ATOM 665 C CA . LEU A 1 84 ? 4.744 1.034 2.117 1.00 93.75 84 LEU A CA 1
ATOM 666 C C . LEU A 1 84 ? 3.597 0.790 3.099 1.00 93.75 84 LEU A C 1
ATOM 668 O O . LEU A 1 84 ? 2.904 -0.221 3.020 1.00 93.75 84 LEU A O 1
ATOM 672 N N . THR A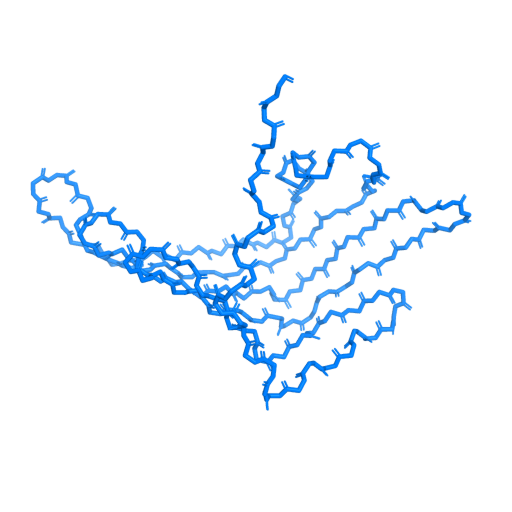 1 85 ? 3.367 1.746 3.991 1.00 94.62 85 THR A N 1
ATOM 673 C CA . THR A 1 85 ? 2.245 1.722 4.934 1.00 94.62 85 THR A CA 1
ATOM 674 C C . THR A 1 85 ? 1.327 2.903 4.678 1.00 94.62 85 THR A C 1
ATOM 676 O O . THR A 1 85 ? 1.781 3.966 4.250 1.00 94.62 85 THR A O 1
ATOM 679 N N . ALA A 1 86 ? 0.037 2.719 4.925 1.00 94.44 86 ALA A N 1
ATOM 680 C CA . ALA A 1 86 ? -0.922 3.807 4.919 1.00 94.44 86 ALA A CA 1
ATOM 681 C C . ALA A 1 86 ? -1.972 3.591 6.007 1.00 94.44 86 ALA A C 1
ATOM 683 O O . ALA A 1 86 ? -2.443 2.472 6.209 1.00 94.44 86 ALA A O 1
ATOM 684 N N . HIS A 1 87 ? -2.347 4.681 6.663 1.00 95.31 87 HIS A N 1
ATOM 685 C CA . HIS A 1 87 ? -3.485 4.741 7.563 1.00 95.31 87 HIS A CA 1
ATOM 686 C C . HIS A 1 87 ? -4.646 5.440 6.857 1.00 95.31 87 HIS A C 1
ATOM 688 O O . HIS A 1 87 ? -4.472 6.505 6.259 1.00 95.3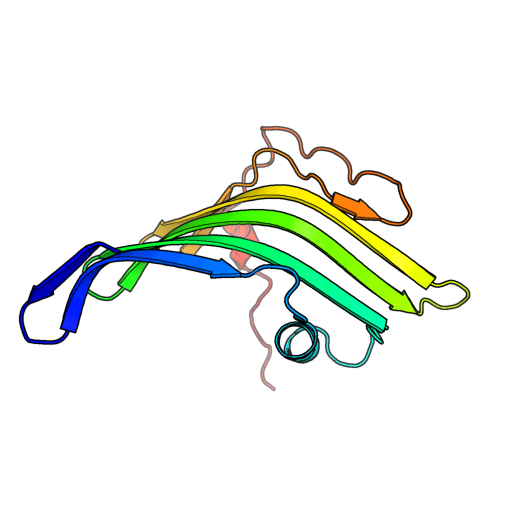1 87 HIS A O 1
ATOM 694 N N . LEU A 1 88 ? -5.821 4.829 6.921 1.00 93.44 88 LEU A N 1
ATOM 695 C CA . LEU A 1 88 ? -7.073 5.339 6.393 1.00 93.44 88 LEU A CA 1
ATOM 696 C C . LEU A 1 88 ? -7.999 5.615 7.572 1.00 93.44 88 LEU A C 1
ATOM 698 O O . LEU A 1 88 ? -8.241 4.732 8.395 1.00 93.44 88 LEU A O 1
ATOM 702 N N . SER A 1 89 ? -8.573 6.806 7.622 1.00 92.69 89 SER A N 1
ATOM 703 C CA . SER A 1 89 ? -9.635 7.127 8.570 1.00 92.69 89 SER A CA 1
ATOM 704 C C . SER A 1 89 ? -10.822 7.726 7.837 1.00 92.69 89 SER A C 1
ATOM 706 O O . SER A 1 89 ? -10.668 8.448 6.850 1.00 92.69 89 SER A O 1
ATOM 708 N N . HIS A 1 90 ? -12.016 7.386 8.302 1.00 86.44 90 HIS A N 1
ATOM 709 C CA . HIS A 1 90 ? -13.258 7.939 7.797 1.00 86.44 90 HIS A CA 1
ATOM 710 C C . HIS A 1 90 ? -13.872 8.814 8.885 1.00 86.44 90 HIS A C 1
ATOM 712 O O . HIS A 1 90 ? -14.134 8.352 9.998 1.00 86.44 90 HIS A O 1
ATOM 718 N N . ASP A 1 91 ? -14.076 10.090 8.574 1.00 80.25 91 ASP A N 1
ATOM 719 C CA . ASP A 1 91 ? -14.870 10.983 9.408 1.00 80.25 91 ASP A CA 1
ATOM 720 C C . ASP A 1 91 ? -16.292 11.128 8.850 1.00 80.25 91 ASP A C 1
ATOM 722 O O . ASP A 1 91 ? -16.702 10.412 7.943 1.00 80.25 91 ASP A O 1
ATOM 726 N N . LYS A 1 92 ? -17.091 12.042 9.411 1.00 71.00 92 LYS A N 1
ATOM 727 C CA . LYS A 1 92 ? -18.522 12.170 9.089 1.00 71.00 92 LYS A CA 1
ATOM 728 C C . LYS A 1 92 ? -18.824 12.373 7.595 1.00 71.00 92 LYS A C 1
ATOM 730 O O . LYS A 1 92 ? -19.983 12.194 7.223 1.00 71.00 92 LYS A O 1
ATOM 735 N N . GLN A 1 93 ? -17.863 12.806 6.768 1.00 79.56 93 GLN A N 1
ATOM 736 C CA . GLN A 1 93 ? -18.107 13.091 5.346 1.00 79.56 93 GLN A CA 1
ATOM 737 C C . GLN A 1 93 ? -16.961 12.715 4.397 1.00 79.56 93 GLN A C 1
ATOM 739 O O . GLN A 1 93 ? -17.140 12.836 3.183 1.00 79.56 93 GLN A O 1
ATOM 744 N N . SER A 1 94 ? -15.791 12.302 4.892 1.00 86.75 94 SER A N 1
ATOM 745 C CA . SER A 1 94 ? -14.624 12.122 4.032 1.00 86.75 94 SER A CA 1
ATOM 746 C C . SER A 1 94 ? -13.648 11.053 4.513 1.00 86.75 94 SER A C 1
ATOM 748 O O . SER A 1 94 ? -13.577 10.705 5.690 1.00 86.75 94 SER A O 1
ATOM 750 N N . TRP A 1 95 ? -12.874 10.542 3.557 1.00 89.44 95 TRP A N 1
ATOM 751 C CA . TRP A 1 95 ? -11.727 9.684 3.816 1.00 89.44 95 TRP A CA 1
ATOM 752 C C . TRP A 1 95 ? -10.455 10.522 3.895 1.00 89.44 95 TRP A C 1
ATOM 754 O O . TRP A 1 95 ? -10.143 11.270 2.966 1.00 89.44 95 TRP A O 1
ATOM 764 N N . ALA A 1 96 ? -9.695 10.342 4.969 1.00 90.75 96 ALA A N 1
ATOM 765 C CA . ALA A 1 96 ? -8.343 10.853 5.110 1.00 90.75 96 ALA A CA 1
ATOM 766 C C . ALA A 1 96 ? -7.335 9.711 4.941 1.00 90.75 96 ALA A C 1
ATOM 768 O O . ALA A 1 96 ? -7.521 8.607 5.454 1.00 90.75 96 ALA A O 1
ATOM 769 N N . PHE A 1 97 ? -6.252 10.000 4.221 1.00 90.56 97 PHE A N 1
ATOM 770 C CA . PHE A 1 97 ? -5.162 9.065 3.969 1.00 90.56 97 PHE A CA 1
ATOM 771 C C . PHE A 1 97 ? -3.872 9.652 4.522 1.00 90.56 97 PHE A C 1
ATOM 773 O O . PHE A 1 97 ? -3.494 10.773 4.180 1.00 90.56 97 PHE A O 1
ATOM 780 N N . TYR A 1 98 ? -3.179 8.877 5.343 1.00 91.38 98 TYR A N 1
ATOM 781 C CA . TYR A 1 98 ? -1.869 9.224 5.864 1.00 91.38 98 TYR A CA 1
ATOM 782 C C . TYR A 1 98 ? -0.847 8.178 5.428 1.00 91.38 98 TYR A C 1
ATOM 784 O O . TYR A 1 98 ? -0.959 7.005 5.772 1.00 91.38 98 TYR A O 1
ATOM 792 N N . ILE A 1 99 ? 0.154 8.615 4.663 1.00 91.06 99 ILE A N 1
ATOM 793 C CA . ILE A 1 99 ? 1.250 7.782 4.163 1.00 91.06 99 ILE A CA 1
ATOM 794 C C . ILE A 1 99 ? 2.550 8.378 4.720 1.00 91.06 99 ILE A C 1
ATOM 796 O O . ILE A 1 99 ? 2.975 9.430 4.240 1.00 91.06 99 ILE A O 1
ATOM 800 N N . PRO A 1 100 ? 3.182 7.764 5.735 1.00 86.50 100 PRO A N 1
ATOM 801 C CA . PRO A 1 100 ? 4.343 8.352 6.404 1.00 86.50 100 PRO A CA 1
ATOM 802 C C . PRO A 1 100 ? 5.601 8.387 5.525 1.00 86.50 100 PRO A C 1
ATOM 804 O O . PRO A 1 100 ? 6.425 9.287 5.667 1.00 86.50 100 PRO A O 1
ATOM 807 N N . ASP A 1 101 ? 5.772 7.409 4.631 1.00 85.69 101 ASP A N 1
ATOM 808 C CA . ASP A 1 101 ? 6.930 7.308 3.740 1.00 85.69 101 ASP A CA 1
ATOM 809 C C . ASP A 1 101 ? 6.506 6.654 2.424 1.00 85.69 101 ASP A C 1
ATOM 811 O O . ASP A 1 101 ? 6.021 5.521 2.404 1.00 85.69 101 ASP A O 1
ATOM 815 N N . THR A 1 102 ? 6.676 7.371 1.314 1.00 78.19 102 THR A N 1
ATOM 816 C CA . THR A 1 102 ? 6.292 6.866 -0.009 1.00 78.19 102 THR A CA 1
ATOM 817 C C . THR A 1 102 ? 7.423 5.991 -0.537 1.00 78.19 102 THR A C 1
ATOM 819 O O . THR A 1 102 ? 8.310 6.450 -1.249 1.00 78.19 102 THR A O 1
ATOM 822 N N . ARG A 1 103 ? 7.421 4.716 -0.144 1.00 88.44 103 ARG A N 1
ATOM 823 C CA . ARG A 1 103 ? 8.408 3.712 -0.575 1.00 88.44 103 ARG A CA 1
ATOM 824 C C . ARG A 1 103 ? 8.061 3.106 -1.927 1.00 88.44 103 ARG A C 1
ATOM 826 O O . ARG A 1 103 ? 7.866 1.900 -2.064 1.00 88.44 103 ARG A O 1
ATOM 833 N N . ILE A 1 104 ? 7.919 3.993 -2.901 1.00 91.88 104 ILE A N 1
ATOM 834 C CA . ILE A 1 104 ? 7.556 3.676 -4.275 1.00 91.88 104 ILE A CA 1
ATOM 835 C C . ILE A 1 104 ? 8.709 4.120 -5.164 1.00 91.88 104 ILE A C 1
ATOM 837 O O . ILE A 1 104 ? 9.222 5.227 -4.994 1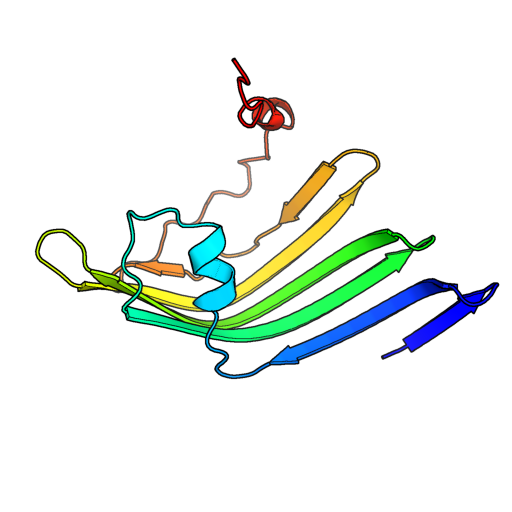.00 91.88 104 ILE A O 1
ATOM 841 N N . ALA A 1 105 ? 9.0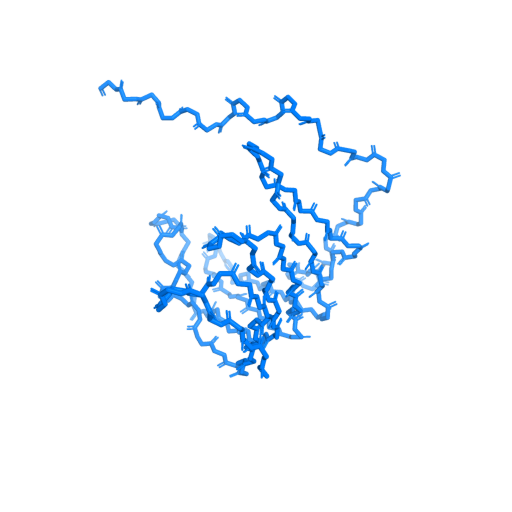86 3.288 -6.125 1.00 94.06 105 ALA A N 1
ATOM 842 C CA . ALA A 1 105 ? 9.988 3.673 -7.198 1.00 94.06 105 ALA A CA 1
ATOM 843 C C . ALA A 1 105 ? 9.362 3.369 -8.559 1.00 94.06 105 ALA A C 1
ATOM 845 O O . ALA A 1 105 ? 8.584 2.424 -8.693 1.00 94.06 105 ALA A O 1
ATOM 846 N N . ILE A 1 106 ? 9.702 4.186 -9.552 1.00 93.25 106 ILE A N 1
ATOM 847 C CA . ILE A 1 106 ? 9.411 3.940 -10.966 1.00 93.25 106 ILE A CA 1
ATOM 848 C C . ILE A 1 106 ? 10.752 3.843 -11.683 1.00 93.25 106 ILE A C 1
ATOM 850 O O . ILE A 1 106 ? 11.569 4.753 -11.560 1.00 93.25 106 ILE A O 1
ATOM 854 N N . ASP A 1 107 ? 10.989 2.744 -12.394 1.00 94.25 107 ASP A N 1
ATOM 855 C CA . ASP A 1 107 ? 12.233 2.467 -13.125 1.00 94.25 107 ASP A CA 1
ATOM 856 C C . ASP A 1 107 ? 13.472 2.681 -12.244 1.00 94.25 107 ASP A C 1
ATOM 858 O O . ASP A 1 107 ? 14.395 3.425 -12.580 1.00 94.25 107 ASP A O 1
ATOM 862 N N . ASP A 1 108 ? 13.416 2.088 -11.047 1.00 92.19 108 ASP A N 1
ATOM 863 C CA . ASP A 1 108 ? 14.422 2.169 -9.981 1.00 92.19 108 ASP A CA 1
ATOM 864 C C . ASP A 1 108 ? 14.689 3.581 -9.429 1.00 92.19 108 ASP A C 1
ATOM 866 O O . ASP A 1 108 ? 15.597 3.784 -8.620 1.00 92.19 108 ASP A O 1
ATOM 870 N N . LYS A 1 109 ? 13.862 4.567 -9.795 1.00 93.44 109 LYS A N 1
ATOM 871 C CA . LYS A 1 109 ? 13.926 5.936 -9.275 1.00 93.44 109 LYS A CA 1
ATOM 872 C C . LYS A 1 109 ? 12.865 6.124 -8.191 1.00 93.44 109 LYS A C 1
ATOM 874 O O . LYS A 1 109 ? 11.671 6.081 -8.503 1.00 93.44 109 LYS A O 1
ATOM 879 N N . PRO A 1 110 ? 13.260 6.343 -6.922 1.00 90.19 110 PRO A N 1
ATOM 880 C CA . PRO A 1 110 ? 12.312 6.617 -5.851 1.00 90.19 110 PRO A CA 1
ATOM 881 C C . PRO A 1 110 ? 11.467 7.850 -6.167 1.00 90.19 110 PRO A C 1
ATOM 883 O O . PRO A 1 110 ? 11.992 8.877 -6.605 1.00 90.19 110 PRO A O 1
ATOM 886 N N . LEU A 1 111 ? 10.165 7.771 -5.902 1.00 83.38 111 LEU A N 1
ATOM 887 C CA . LEU A 1 111 ? 9.319 8.956 -5.906 1.00 83.38 111 LEU A CA 1
ATOM 888 C C . LEU A 1 111 ? 9.764 9.886 -4.770 1.00 83.38 111 LEU A C 1
ATOM 890 O O . LEU A 1 111 ? 10.082 9.439 -3.665 1.00 83.38 111 LEU A O 1
ATOM 894 N N . ALA A 1 112 ? 9.822 11.189 -5.048 1.00 68.31 112 ALA A N 1
ATOM 895 C CA . ALA A 1 112 ? 10.272 12.170 -4.069 1.00 68.31 112 ALA A CA 1
ATOM 896 C C . ALA A 1 112 ? 9.407 12.121 -2.797 1.00 68.31 112 ALA A C 1
ATOM 898 O O . ALA A 1 112 ? 8.178 12.032 -2.865 1.00 68.31 112 ALA A O 1
ATOM 899 N N . LYS A 1 113 ? 10.054 12.215 -1.628 1.00 60.75 113 LYS A N 1
ATOM 900 C CA . LYS A 1 113 ? 9.354 12.332 -0.345 1.00 60.75 113 LYS A CA 1
ATOM 901 C C . LYS A 1 113 ? 8.554 13.628 -0.332 1.00 60.75 113 LYS A C 1
ATOM 903 O O . LYS A 1 113 ? 9.112 14.704 -0.531 1.00 60.75 113 LYS A O 1
ATOM 908 N N . ARG A 1 114 ? 7.253 13.520 -0.078 1.00 54.38 114 ARG A N 1
ATOM 909 C CA . ARG A 1 114 ? 6.390 14.683 0.121 1.00 54.38 114 ARG A CA 1
ATOM 910 C C . ARG A 1 114 ? 6.661 15.264 1.511 1.00 54.38 114 ARG A C 1
ATOM 912 O O . ARG A 1 114 ? 6.726 14.512 2.482 1.00 54.38 114 ARG A O 1
ATOM 919 N N . SER A 1 115 ? 6.887 16.573 1.606 1.00 44.03 115 SER A N 1
ATOM 920 C CA . SER A 1 115 ? 7.249 17.223 2.871 1.00 44.03 115 SER A CA 1
ATOM 921 C C . SER A 1 115 ? 6.105 17.135 3.894 1.00 44.03 115 SER A C 1
ATOM 923 O O . SER A 1 115 ? 4.946 17.330 3.516 1.00 44.03 115 SER A O 1
ATOM 925 N N . PRO A 1 116 ? 6.390 16.902 5.192 1.00 37.97 116 PRO A N 1
ATOM 926 C CA . PRO A 1 116 ? 5.389 17.006 6.251 1.00 37.97 116 PRO A CA 1
ATOM 927 C C . PRO A 1 116 ? 4.950 18.474 6.362 1.00 37.97 116 PRO A C 1
ATOM 929 O O . PRO A 1 116 ? 5.663 19.304 6.918 1.00 37.97 116 PRO A O 1
ATOM 932 N N . GLY A 1 117 ? 3.824 18.817 5.744 1.00 43.38 117 GLY A N 1
ATOM 933 C CA . GLY A 1 117 ? 3.371 20.203 5.583 1.00 43.38 117 GLY A CA 1
ATOM 934 C C . GLY A 1 117 ? 2.425 20.389 4.400 1.00 43.38 117 GLY A C 1
ATOM 935 O O . GLY A 1 117 ? 1.597 21.297 4.423 1.00 43.38 117 GLY A O 1
ATOM 936 N N . ASP A 1 118 ? 2.461 19.468 3.434 1.00 47.94 118 ASP A N 1
ATOM 937 C CA . ASP A 1 118 ? 1.432 19.331 2.405 1.00 47.94 118 ASP A CA 1
ATOM 938 C C . ASP A 1 118 ? 0.185 18.687 3.030 1.00 47.94 118 ASP A C 1
ATOM 940 O O . ASP A 1 118 ? -0.132 17.519 2.794 1.00 47.94 118 ASP A O 1
ATOM 944 N N . GLY A 1 119 ? -0.502 19.433 3.897 1.00 37.06 119 GLY A N 1
ATOM 945 C CA . GLY A 1 119 ? -1.855 19.083 4.298 1.00 37.06 119 GLY A CA 1
ATOM 946 C C . GLY A 1 119 ? -2.685 18.847 3.041 1.00 37.06 119 GLY A C 1
ATOM 947 O O . GLY A 1 119 ? -2.580 19.596 2.067 1.00 37.06 119 GLY A O 1
ATOM 948 N N . VAL A 1 120 ? -3.510 17.800 3.047 1.00 46.25 120 VAL A N 1
ATOM 949 C CA . VAL A 1 120 ? -4.652 17.765 2.137 1.00 46.25 120 VAL A CA 1
ATOM 950 C C . VAL A 1 120 ? -5.406 19.055 2.416 1.00 46.25 120 VAL A C 1
ATOM 952 O O . VAL A 1 120 ? -5.953 19.211 3.504 1.00 46.25 120 VAL A O 1
ATOM 955 N N . ASP A 1 121 ? -5.385 20.002 1.479 1.00 36.69 121 ASP A N 1
ATOM 956 C CA . ASP A 1 121 ? -6.400 21.040 1.467 1.00 36.69 121 ASP A CA 1
ATOM 957 C C . ASP A 1 121 ? -7.742 20.293 1.433 1.00 36.69 121 ASP A C 1
ATOM 959 O O . ASP A 1 121 ? -8.016 19.605 0.440 1.00 36.69 121 ASP A O 1
ATOM 963 N N . PRO A 1 122 ? -8.591 20.374 2.475 1.00 41.66 122 PRO A N 1
ATOM 964 C CA . PRO A 1 122 ? -9.931 19.800 2.403 1.00 41.66 122 PRO A CA 1
ATOM 965 C C . PRO A 1 122 ? -10.750 20.415 1.244 1.00 41.66 122 PRO A C 1
ATOM 967 O O . PRO A 1 122 ? -11.781 19.876 0.848 1.00 41.66 122 PRO A O 1
ATOM 970 N N . GLY A 1 123 ? -10.274 21.505 0.630 1.00 31.95 123 GLY A N 1
ATOM 971 C CA . GLY A 1 123 ? -10.769 22.104 -0.608 1.00 31.95 123 GLY A CA 1
ATOM 972 C C . GLY A 1 123 ? -10.411 21.383 -1.918 1.00 31.95 123 GLY A C 1
ATOM 973 O O . GLY A 1 123 ? -10.999 21.724 -2.951 1.00 31.95 123 GLY A O 1
ATOM 974 N N . ALA A 1 124 ? -9.542 20.364 -1.911 1.00 36.84 124 ALA A N 1
ATOM 975 C CA . ALA A 1 124 ? -9.201 19.574 -3.103 1.00 36.84 124 ALA A CA 1
ATOM 976 C C . ALA A 1 124 ? -10.255 18.504 -3.467 1.00 36.84 124 ALA A C 1
ATOM 978 O O . ALA A 1 124 ? -10.175 17.886 -4.529 1.00 36.84 124 ALA A O 1
ATOM 979 N N . GLY A 1 125 ? -11.310 18.347 -2.656 1.00 34.22 125 GLY A N 1
ATOM 980 C CA . GLY A 1 125 ? -12.480 17.503 -2.947 1.00 34.22 125 GLY A CA 1
ATOM 981 C C . GLY A 1 125 ? -13.398 18.012 -4.072 1.00 34.22 125 GLY A C 1
ATOM 982 O O . GLY A 1 125 ? -14.460 17.440 -4.307 1.00 34.22 125 GLY A O 1
ATOM 983 N N . ARG A 1 126 ? -13.030 19.085 -4.788 1.00 37.44 126 ARG A N 1
ATOM 984 C CA . ARG A 1 126 ? -13.834 19.644 -5.894 1.00 37.44 126 ARG A CA 1
ATOM 985 C C . ARG A 1 126 ? -13.553 19.052 -7.278 1.00 37.44 126 ARG A C 1
ATOM 987 O O . ARG A 1 126 ? -14.276 19.388 -8.211 1.00 37.44 126 ARG A O 1
ATOM 994 N N . TRP A 1 127 ? -12.594 18.137 -7.416 1.00 28.48 127 TRP A N 1
ATOM 995 C CA . TRP A 1 127 ? -12.227 17.543 -8.710 1.00 28.48 127 TRP A CA 1
ATOM 996 C C . TRP A 1 127 ? -12.742 16.114 -8.916 1.00 28.48 127 TRP A C 1
ATOM 998 O O . TRP A 1 127 ? -12.084 15.322 -9.564 1.00 28.48 127 TRP A O 1
ATOM 1008 N N . TRP A 1 128 ? -13.925 15.767 -8.402 1.00 30.91 128 TRP A N 1
ATOM 1009 C CA . TRP A 1 128 ? -14.643 14.554 -8.835 1.00 30.91 128 TRP A CA 1
ATOM 1010 C C . TRP A 1 128 ? -16.163 14.774 -8.878 1.00 30.91 128 TRP A C 1
ATOM 1012 O O . TRP A 1 128 ? -16.945 13.955 -8.400 1.00 30.91 128 TRP A O 1
ATOM 1022 N N . ARG A 1 129 ? -16.621 15.880 -9.486 1.00 30.61 129 ARG A N 1
ATOM 1023 C CA . ARG A 1 129 ? -17.976 15.912 -10.058 1.00 30.61 129 ARG A CA 1
ATOM 1024 C C . ARG A 1 129 ? -17.90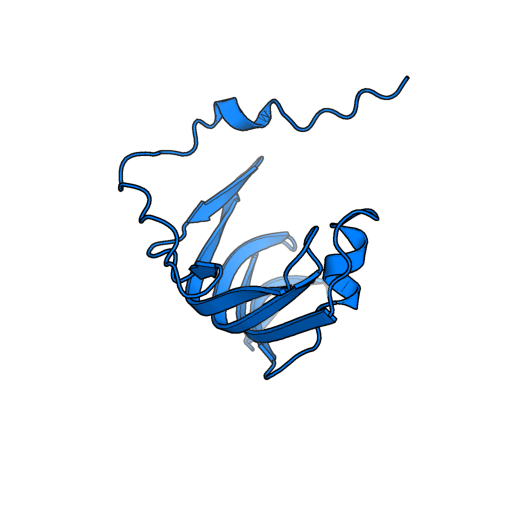2 15.403 -11.491 1.00 30.61 129 ARG A C 1
ATOM 1026 O O . ARG A 1 129 ? -17.377 16.082 -12.364 1.00 30.61 129 ARG A O 1
ATOM 1033 N N . ARG A 1 130 ? -18.481 14.221 -11.724 1.00 36.19 130 ARG A N 1
ATOM 1034 C CA . ARG A 1 130 ? -18.972 13.825 -13.048 1.00 36.19 130 ARG A CA 1
ATOM 1035 C C . ARG A 1 130 ? -19.880 14.943 -13.563 1.00 36.19 130 ARG A C 1
ATOM 1037 O O . ARG A 1 130 ? -20.941 15.176 -12.989 1.00 36.19 130 ARG A O 1
ATOM 1044 N N . SER A 1 131 ? -19.475 15.624 -14.627 1.00 31.25 131 SER A N 1
ATOM 1045 C CA . SER A 1 131 ? -20.414 16.270 -15.535 1.00 31.25 131 SER A CA 1
ATOM 1046 C C . SER A 1 131 ? -21.108 15.159 -16.316 1.00 31.25 131 SER A C 1
ATOM 1048 O O . SER A 1 131 ? -20.570 14.632 -17.284 1.00 31.25 131 SER A O 1
ATOM 1050 N N . SER A 1 132 ? -22.271 14.747 -15.826 1.00 39.25 132 SER A N 1
ATOM 1051 C CA . SER A 1 132 ? -23.302 14.128 -16.647 1.00 39.25 132 SER A CA 1
ATOM 1052 C C . SER A 1 132 ? -23.946 15.222 -17.497 1.00 39.25 132 SER A C 1
ATOM 1054 O O . SER A 1 132 ? -24.573 16.127 -16.943 1.00 39.25 132 SER A O 1
ATOM 1056 N N . ALA A 1 133 ? -23.769 15.124 -18.809 1.00 37.75 133 ALA A N 1
ATOM 1057 C CA . ALA A 1 133 ? -24.668 15.645 -19.828 1.00 37.75 133 ALA A CA 1
ATOM 1058 C C . ALA A 1 133 ? -24.740 14.589 -20.934 1.00 37.75 133 ALA A C 1
ATOM 1060 O O . ALA A 1 133 ? -23.661 14.053 -21.277 1.00 37.75 133 ALA A O 1
#

Sequence (133 aa):
MDLRDEDGLLNKGRVWLQADDIDVKPWLGRWMQDNIALKSARFSLEGWMTIEKGDVASGDVWLKKGGASWQGDNEVHHLSVDNLTAHLSHDKQSWAFYIPDTRIAIDDKPLAKRSPGDGVDPGAGRWWRRSSA

Mean predicted aligned error: 10.75 Å

Foldseek 3Di:
DDFDDDPNAGAWDKDKDWDAFDFCCVVVCVVPPPDWAKPGWTFTKIKMFIHHRNHTFKMKIWGQWTWIWTDDPDDIKIKIAHGWMWIWGDDPHDIDIDTPAQRMDIPNHGDDGDDPPPPPPPVVVPPDDPPDD

InterPro domains:
  IPR011836 YhdP [PTHR38690] (1-110)
  IPR025263 YhdP, central domain [PF13116] (11-113)

Organism: Klebsiella pneumoniae (NCBI:txid573)